Protein AF-A0A034VI40-F1 (afdb_monomer)

Foldseek 3Di:
DVVVVVVVVVVVVVVVVPDDAAEEEAEQLAPPVVSCVVVVVVQVVSVVVVHQYEYEECDDDPDDDPRYHYQHFDDDQVVSVCPPCLVVPPQVDPVSNVVVVVVSVVSSVVRSCVTPSNVVVVPVPD

Secondary structure (DSSP, 8-state):
-HHHHHHHHHHHHHHHHT----EEEEE-----HHHHHHHHHHHHHHHHTT-EEEEEESS--SS-BTTEEEEE--PPPTTTTTTTGGGGS--SSHHHHHHHHHHHHHHHHHHHHT-HHHHHHHHTT-

Organism: Bactrocera dorsalis (NCBI:txid27457)

Sequence (126 aa):
MHFLSVILIASVLLCAHNVQAYRFLGVLHSRIKSHNIVGTALLKELARRGHSVTVISPFPLKKPMDNYVDIETYKLSPIDSAGGHILQSPASSLAESVLIFQAMGLNMTRTFLEESNVKALLASNQ

Radius of gyration: 21.82 Å; Cα contacts (8 Å, |Δi|>4): 119; chains: 1; bounding box: 63×26×54 Å

Solvent-accessible surface area (backbone atoms only — not comparable to full-atom values): 7514 Å² total; per-residue (Å²): 116,68,68,62,52,50,52,52,51,52,52,52,52,57,59,59,69,70,65,75,63,57,77,44,79,46,82,39,86,59,77,47,66,79,80,35,53,66,58,53,53,51,51,51,50,44,28,74,73,60,20,38,30,38,34,37,22,62,70,63,69,92,69,83,48,99,46,48,45,70,42,64,53,83,84,78,47,79,64,62,73,41,72,78,48,71,83,66,53,83,57,92,42,73,68,54,41,52,51,51,54,49,54,50,50,55,50,45,52,52,58,53,62,65,32,69,58,51,45,51,53,73,71,59,81,118

Structure (mmCIF, N/CA/C/O backbone):
data_AF-A0A034VI40-F1
#
_entry.id   AF-A0A034VI40-F1
#
loop_
_atom_site.group_PDB
_atom_site.id
_atom_site.type_symbol
_atom_site.label_atom_id
_atom_site.label_alt_id
_atom_site.label_comp_id
_atom_site.label_asym_id
_atom_site.label_entity_id
_atom_site.label_seq_id
_atom_site.pdbx_PDB_ins_code
_atom_site.Cartn_x
_atom_site.Cartn_y
_atom_site.Cartn_z
_atom_site.occupancy
_atom_site.B_iso_or_equiv
_atom_site.auth_seq_id
_atom_site.auth_comp_id
_atom_site.auth_asym_id
_atom_site.auth_atom_id
_atom_site.pdbx_PDB_model_num
ATOM 1 N N . MET A 1 1 ? -46.464 -5.037 22.590 1.00 63.12 1 MET A N 1
ATOM 2 C CA . MET A 1 1 ? -45.716 -4.258 21.574 1.00 63.12 1 MET A CA 1
ATOM 3 C C . MET A 1 1 ? -44.221 -4.165 21.903 1.00 63.12 1 MET A C 1
ATOM 5 O O . MET A 1 1 ? -43.428 -4.389 21.006 1.00 63.12 1 MET A O 1
ATOM 9 N N . HIS A 1 2 ? -43.812 -3.955 23.163 1.00 82.12 2 HIS A N 1
ATOM 10 C CA . HIS A 1 2 ? -42.386 -3.846 23.536 1.00 82.12 2 HIS A CA 1
ATOM 11 C C . HIS A 1 2 ? -41.555 -5.130 23.377 1.00 82.12 2 HIS A C 1
ATOM 13 O O . HIS A 1 2 ? -40.405 -5.052 22.965 1.00 82.12 2 HIS A O 1
ATOM 19 N N . PHE A 1 3 ? -42.128 -6.309 23.641 1.00 89.62 3 PHE A N 1
ATOM 20 C CA . PHE A 1 3 ? -41.402 -7.583 23.525 1.00 89.62 3 PHE A CA 1
ATOM 21 C C . PHE A 1 3 ? -40.912 -7.863 22.093 1.00 89.62 3 PHE A C 1
ATOM 23 O O . PHE A 1 3 ? -39.767 -8.254 21.890 1.00 89.62 3 PHE A O 1
ATOM 30 N N . LEU A 1 4 ? -41.748 -7.571 21.091 1.00 90.75 4 LEU A N 1
ATOM 31 C CA . LEU A 1 4 ? -41.386 -7.719 19.680 1.00 90.75 4 LEU A CA 1
ATOM 32 C C . LEU A 1 4 ? -40.279 -6.731 19.273 1.00 90.75 4 LEU A C 1
ATOM 34 O O . LEU A 1 4 ? -39.340 -7.107 18.578 1.00 90.75 4 LEU A O 1
ATOM 38 N N . SER A 1 5 ? -40.354 -5.483 19.754 1.00 92.06 5 SER A N 1
ATOM 39 C CA . SER A 1 5 ? -39.308 -4.476 19.539 1.00 92.06 5 SER A CA 1
ATOM 40 C C . SER A 1 5 ? -37.971 -4.890 20.156 1.00 92.06 5 SER A C 1
ATOM 42 O O . SER A 1 5 ? -36.933 -4.694 19.533 1.00 92.06 5 SER A O 1
ATOM 44 N N . VAL A 1 6 ? -37.982 -5.498 21.346 1.00 95.06 6 VAL A N 1
ATOM 45 C CA . VAL A 1 6 ? -36.764 -5.991 22.009 1.00 95.06 6 VAL A CA 1
ATOM 46 C C . VAL A 1 6 ? -36.127 -7.129 21.212 1.00 95.06 6 VAL A C 1
ATOM 48 O O . VAL A 1 6 ? -34.919 -7.106 20.992 1.00 95.06 6 VAL A O 1
ATOM 51 N N . ILE A 1 7 ? -36.926 -8.081 20.718 1.00 95.25 7 ILE A N 1
ATOM 52 C CA . ILE A 1 7 ? -36.429 -9.174 19.867 1.00 95.25 7 ILE A CA 1
ATOM 53 C C . ILE A 1 7 ? -35.818 -8.624 18.572 1.00 95.25 7 ILE A C 1
ATOM 55 O O . ILE A 1 7 ? -34.732 -9.049 18.178 1.00 95.25 7 ILE A O 1
ATOM 59 N N . LEU A 1 8 ? -36.473 -7.648 17.934 1.00 94.69 8 LEU A N 1
ATOM 60 C CA . LEU A 1 8 ? -35.968 -7.019 16.713 1.00 94.69 8 LEU A CA 1
ATOM 61 C C . LEU A 1 8 ? -34.619 -6.322 16.954 1.00 94.69 8 LEU A C 1
ATOM 63 O O . LEU A 1 8 ? -33.676 -6.530 16.195 1.00 94.69 8 LEU A O 1
ATOM 67 N N . ILE A 1 9 ? -34.502 -5.540 18.033 1.00 95.00 9 ILE A N 1
ATOM 68 C CA . ILE A 1 9 ? -33.259 -4.842 18.395 1.00 95.00 9 ILE A CA 1
ATOM 69 C C . ILE A 1 9 ? -32.141 -5.847 18.702 1.00 95.00 9 ILE A C 1
ATOM 71 O O . ILE A 1 9 ? -31.028 -5.692 18.202 1.00 95.00 9 ILE A O 1
ATOM 75 N N . ALA A 1 10 ? -32.432 -6.900 19.470 1.00 93.44 10 ALA A N 1
ATOM 76 C CA . ALA A 1 10 ? -31.458 -7.941 19.790 1.00 93.44 10 ALA A CA 1
ATOM 77 C C . ALA A 1 10 ? -30.954 -8.664 18.530 1.00 93.44 10 ALA A C 1
ATOM 79 O O . ALA A 1 10 ? -29.752 -8.885 18.389 1.00 93.44 10 ALA A O 1
ATOM 80 N N . SER A 1 11 ? -31.847 -8.968 17.581 1.00 91.25 11 SER A N 1
ATOM 81 C CA . SER A 1 11 ? -31.473 -9.584 16.304 1.00 91.25 11 SER A CA 1
ATOM 82 C C . SER A 1 11 ? -30.564 -8.675 15.473 1.00 91.25 11 SER A C 1
ATOM 84 O O . SER A 1 11 ? -29.572 -9.149 14.927 1.00 91.25 11 SER A O 1
ATOM 86 N N . VAL A 1 12 ? -30.861 -7.373 15.397 1.00 91.50 12 VAL A N 1
ATOM 87 C CA . VAL A 1 12 ? -30.030 -6.401 14.663 1.00 91.50 12 VAL A CA 1
ATOM 88 C C . VAL A 1 12 ? -28.636 -6.285 15.284 1.00 91.50 12 VAL A C 1
ATOM 90 O O . VAL A 1 12 ? -27.641 -6.299 14.560 1.00 91.50 12 VAL A O 1
ATOM 93 N N . LEU A 1 13 ? -28.545 -6.225 16.615 1.00 91.38 13 LEU A N 1
ATOM 94 C CA . LEU A 1 13 ? -27.267 -6.161 17.328 1.00 91.38 13 LEU A CA 1
ATOM 95 C C . LEU A 1 13 ? -26.424 -7.424 17.115 1.00 91.38 13 LEU A C 1
ATOM 97 O O . LEU A 1 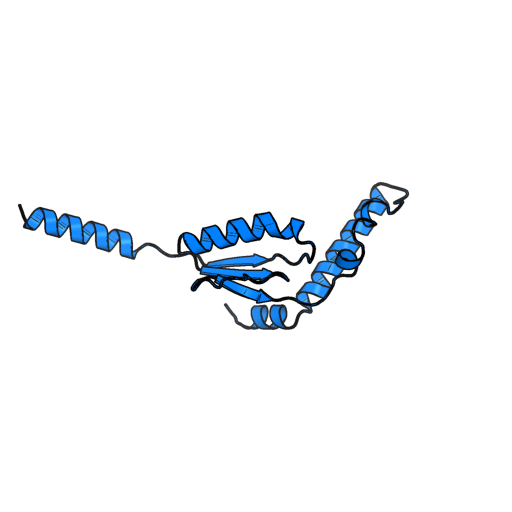13 ? -25.218 -7.325 16.888 1.00 91.38 13 LEU A O 1
ATOM 101 N N . LEU A 1 14 ? -27.052 -8.603 17.129 1.00 88.88 14 LEU A N 1
ATOM 102 C CA . LEU A 1 14 ? -26.361 -9.870 16.894 1.00 88.88 14 LEU A CA 1
ATOM 103 C C . LEU A 1 14 ? -25.834 -9.972 15.453 1.00 88.88 14 LEU A C 1
ATOM 105 O O . LEU A 1 14 ? -24.705 -10.411 15.237 1.00 88.88 14 LEU A O 1
ATOM 109 N N . CYS A 1 15 ? -26.604 -9.508 14.464 1.00 84.88 15 CYS A N 1
ATOM 110 C CA . CYS A 1 15 ? -26.142 -9.421 13.077 1.00 84.88 15 CYS A CA 1
ATOM 111 C C . CYS A 1 15 ? -24.980 -8.426 12.919 1.00 84.88 15 CYS A C 1
ATOM 113 O O . CYS A 1 15 ? -24.009 -8.730 12.229 1.00 84.88 15 CYS A O 1
ATOM 115 N N . ALA A 1 16 ? -25.039 -7.271 13.588 1.00 82.12 16 ALA A N 1
ATOM 116 C CA . ALA A 1 16 ? -23.985 -6.258 13.538 1.00 82.12 16 ALA A CA 1
ATOM 117 C C . ALA A 1 16 ? -22.672 -6.719 14.196 1.00 82.12 16 ALA A C 1
ATOM 119 O O . ALA A 1 16 ? -21.594 -6.338 13.746 1.00 82.12 16 ALA A O 1
ATOM 120 N N . HIS A 1 17 ? -22.738 -7.572 15.223 1.00 78.38 17 HIS A N 1
ATOM 121 C CA . HIS A 1 17 ? -21.551 -8.095 15.908 1.00 78.38 17 HIS A CA 1
ATOM 122 C C . HIS A 1 17 ? -20.698 -9.030 15.033 1.00 78.38 17 HIS A C 1
ATOM 124 O O . HIS A 1 17 ? -19.498 -9.163 15.248 1.00 78.38 17 HIS A O 1
ATOM 130 N N . ASN A 1 18 ? -21.298 -9.651 14.015 1.00 73.69 18 ASN A N 1
ATOM 131 C CA . ASN A 1 18 ? -20.599 -10.560 13.103 1.00 73.69 18 ASN A CA 1
ATOM 132 C C . ASN A 1 18 ? -19.882 -9.837 11.947 1.00 73.69 18 ASN A C 1
ATOM 134 O O . ASN A 1 18 ? -19.320 -10.485 11.063 1.00 73.69 18 ASN A O 1
ATOM 138 N N . VAL A 1 19 ? -19.878 -8.500 11.931 1.00 77.12 19 VAL A N 1
ATOM 139 C CA . VAL A 1 19 ? -19.168 -7.725 10.910 1.00 77.12 19 VAL A CA 1
ATOM 140 C C . VAL A 1 19 ? -17.671 -7.727 11.223 1.00 77.12 19 VAL A C 1
ATOM 142 O O . VAL A 1 19 ? -17.211 -7.076 12.157 1.00 77.12 19 VAL A O 1
ATOM 145 N N . GLN A 1 20 ? -16.901 -8.462 10.421 1.00 74.88 20 GLN A N 1
ATOM 146 C CA . GLN A 1 20 ? -15.442 -8.484 10.496 1.00 74.88 20 GLN A CA 1
ATOM 147 C C . GLN A 1 20 ? -14.852 -7.436 9.546 1.00 74.88 20 GLN A C 1
ATOM 149 O O . GLN A 1 20 ? -15.063 -7.473 8.332 1.00 74.88 20 GLN A O 1
ATOM 154 N N . ALA A 1 21 ? -14.080 -6.503 10.094 1.00 82.38 21 ALA A N 1
ATOM 155 C CA . ALA A 1 21 ? -13.276 -5.592 9.297 1.00 82.38 21 ALA A CA 1
ATOM 156 C C . ALA A 1 21 ? -12.069 -6.340 8.709 1.00 82.38 21 ALA A C 1
ATOM 158 O O . ALA A 1 21 ? -11.192 -6.796 9.439 1.00 82.38 21 ALA A O 1
ATOM 159 N N . TYR A 1 22 ? -12.007 -6.451 7.380 1.00 90.25 22 TYR A N 1
ATOM 160 C CA . TYR A 1 22 ? -10.823 -6.986 6.702 1.00 90.25 22 TYR A CA 1
ATOM 161 C C . TYR A 1 22 ? -9.563 -6.147 6.969 1.00 90.25 22 TYR A C 1
ATOM 163 O O . TYR A 1 22 ? -9.636 -4.926 7.142 1.00 90.25 22 TYR A O 1
ATOM 171 N N . ARG A 1 23 ? -8.410 -6.826 6.957 1.00 94.19 23 ARG A N 1
ATOM 172 C CA . ARG A 1 23 ? -7.070 -6.232 7.007 1.00 94.19 23 ARG A CA 1
ATOM 173 C C . ARG A 1 23 ? -6.498 -6.182 5.591 1.00 94.19 23 ARG A C 1
ATOM 175 O O . ARG A 1 23 ? -6.404 -7.219 4.939 1.00 94.19 23 ARG A O 1
ATOM 182 N N . PHE A 1 24 ? -6.125 -4.997 5.120 1.00 96.06 24 PHE A N 1
ATOM 183 C CA . PHE A 1 24 ? -5.542 -4.787 3.795 1.00 96.06 24 PHE A CA 1
ATOM 184 C C . PHE A 1 24 ? -4.089 -4.337 3.896 1.00 96.06 24 PHE A C 1
ATOM 186 O O . PHE A 1 24 ? -3.760 -3.481 4.713 1.00 96.06 24 PHE A O 1
ATOM 193 N N . LEU A 1 25 ? -3.248 -4.862 3.006 1.00 96.19 25 LEU A N 1
ATOM 194 C CA . LEU A 1 25 ? -1.892 -4.375 2.779 1.00 96.19 25 LEU A CA 1
ATOM 195 C C . LEU A 1 25 ? -1.826 -3.694 1.409 1.00 96.19 25 LEU A C 1
ATOM 197 O O . LEU A 1 25 ? -1.993 -4.340 0.376 1.00 96.19 25 LEU A O 1
ATOM 201 N N . GLY A 1 26 ? -1.587 -2.386 1.397 1.00 95.38 26 GLY A N 1
ATOM 202 C CA . GLY A 1 26 ? -1.319 -1.614 0.189 1.00 95.38 26 GLY A CA 1
ATOM 203 C C . GLY A 1 26 ? 0.181 -1.466 -0.037 1.00 95.38 26 GLY A C 1
ATOM 204 O O . GLY A 1 26 ? 0.881 -0.960 0.834 1.00 95.38 26 GLY A O 1
ATOM 205 N N . VAL A 1 27 ? 0.681 -1.859 -1.208 1.00 94.12 27 VAL A N 1
ATOM 206 C CA . VAL A 1 27 ? 2.092 -1.672 -1.577 1.00 94.12 27 VAL A CA 1
ATOM 207 C C . VAL A 1 27 ? 2.183 -0.652 -2.705 1.00 94.12 27 VAL A C 1
ATOM 209 O O . VAL A 1 27 ? 1.882 -0.958 -3.856 1.00 94.12 27 VAL A O 1
ATOM 212 N N . LEU A 1 28 ? 2.591 0.570 -2.372 1.00 92.44 28 LEU A N 1
ATOM 213 C CA . LEU A 1 28 ? 2.715 1.695 -3.295 1.00 92.44 28 LEU A CA 1
ATOM 214 C C . LEU A 1 28 ? 4.169 2.184 -3.316 1.00 92.44 28 LEU A C 1
ATOM 216 O O . LEU A 1 28 ? 4.520 3.226 -2.776 1.00 92.44 28 LEU A O 1
ATOM 220 N N . HIS A 1 29 ? 5.044 1.391 -3.926 1.00 87.38 29 HIS A N 1
ATOM 221 C CA . HIS A 1 29 ? 6.500 1.552 -3.834 1.00 87.38 29 HIS A CA 1
ATOM 222 C C . HIS A 1 29 ? 7.106 2.602 -4.789 1.00 87.38 29 HIS A C 1
ATOM 224 O O . HIS A 1 29 ? 8.315 2.813 -4.776 1.00 87.38 29 HIS A O 1
ATOM 230 N N . SER A 1 30 ? 6.309 3.229 -5.661 1.00 85.00 30 SER A N 1
ATOM 231 C CA . SER A 1 30 ? 6.794 4.246 -6.610 1.00 85.00 30 SER A CA 1
ATOM 232 C C . SER A 1 30 ? 6.917 5.607 -5.925 1.00 85.00 30 SER A C 1
ATOM 234 O O . SER A 1 30 ? 5.968 6.042 -5.273 1.00 85.00 30 SER A O 1
ATOM 236 N N . ARG A 1 31 ? 8.019 6.342 -6.122 1.00 82.88 31 ARG A N 1
ATOM 237 C CA . ARG A 1 31 ? 8.133 7.740 -5.648 1.00 82.88 31 ARG A CA 1
ATOM 238 C C . ARG A 1 31 ? 7.533 8.754 -6.610 1.00 82.88 31 ARG A C 1
ATOM 240 O O . ARG A 1 31 ? 7.661 9.959 -6.406 1.00 82.88 31 ARG A O 1
ATOM 247 N N . ILE A 1 32 ? 6.850 8.306 -7.654 1.00 84.00 32 ILE A N 1
ATOM 248 C CA . ILE A 1 32 ? 6.160 9.203 -8.569 1.00 84.00 32 ILE A CA 1
ATOM 249 C C . ILE A 1 32 ? 4.746 9.405 -8.035 1.00 84.00 32 ILE A C 1
ATOM 251 O O . ILE A 1 32 ? 3.927 8.484 -8.004 1.00 84.00 32 ILE A O 1
ATOM 255 N N . LYS A 1 33 ? 4.439 10.633 -7.606 1.00 82.75 33 LYS A N 1
ATOM 256 C CA . LYS A 1 33 ? 3.171 10.951 -6.934 1.00 82.75 33 LYS A CA 1
ATOM 257 C C . LYS A 1 33 ? 1.949 10.482 -7.727 1.00 82.75 33 LYS A C 1
ATOM 259 O O . LYS A 1 33 ? 1.042 9.904 -7.138 1.00 82.75 33 LYS A O 1
ATOM 264 N N . SER A 1 34 ? 1.940 10.662 -9.049 1.00 86.88 34 SER A N 1
ATOM 265 C CA . SER A 1 34 ? 0.833 10.229 -9.917 1.00 86.88 34 SER A CA 1
ATOM 266 C C . SER A 1 34 ? 0.544 8.726 -9.839 1.00 86.88 34 SER A C 1
ATOM 268 O O . SER A 1 34 ? -0.623 8.346 -9.870 1.00 86.88 34 SER A O 1
ATOM 270 N N . HIS A 1 35 ? 1.562 7.882 -9.646 1.00 86.62 35 HIS A N 1
ATOM 271 C CA . HIS A 1 35 ? 1.403 6.428 -9.521 1.00 86.62 35 HIS A CA 1
ATOM 272 C C . HIS A 1 35 ? 0.743 6.005 -8.202 1.00 86.62 35 HIS A C 1
ATOM 274 O O . HIS A 1 35 ? 0.273 4.878 -8.083 1.00 86.62 35 HIS A O 1
ATOM 280 N N . ASN A 1 36 ? 0.689 6.902 -7.215 1.00 90.44 36 ASN A N 1
ATOM 281 C CA . ASN A 1 36 ? 0.144 6.609 -5.893 1.00 90.44 36 ASN A CA 1
ATOM 282 C C . ASN A 1 36 ? -1.284 7.137 -5.717 1.00 90.44 36 ASN A C 1
ATOM 284 O O . ASN A 1 36 ? -2.036 6.569 -4.936 1.00 90.44 36 ASN A O 1
ATOM 288 N N . ILE A 1 37 ? -1.683 8.191 -6.447 1.00 92.56 37 ILE A N 1
ATOM 289 C CA . ILE A 1 37 ? -2.948 8.922 -6.219 1.00 92.56 37 ILE A CA 1
ATOM 290 C C . ILE A 1 37 ? -4.156 7.984 -6.134 1.00 92.56 37 ILE A C 1
ATOM 292 O O . ILE A 1 37 ? -4.941 8.075 -5.190 1.00 92.56 37 ILE A O 1
ATOM 296 N N . VAL A 1 38 ? -4.298 7.082 -7.106 1.00 95.12 38 VAL A N 1
ATOM 297 C CA . VAL A 1 38 ? -5.449 6.174 -7.180 1.00 95.12 38 VAL A CA 1
ATOM 298 C C . VAL A 1 38 ? -5.414 5.154 -6.041 1.00 95.12 38 VAL A C 1
ATOM 300 O O . VAL A 1 38 ? -6.416 4.971 -5.351 1.00 95.12 38 VAL A O 1
ATOM 303 N N . GLY A 1 39 ? -4.252 4.539 -5.802 1.00 95.50 39 GLY A N 1
ATOM 304 C CA . GLY A 1 39 ? -4.073 3.557 -4.732 1.00 95.50 39 GLY A CA 1
ATOM 305 C C . GLY A 1 39 ? -4.333 4.157 -3.352 1.00 95.50 39 GLY A C 1
ATOM 306 O O . GLY A 1 39 ? -5.119 3.615 -2.579 1.00 95.50 39 GLY A O 1
ATOM 307 N N . THR A 1 40 ? -3.756 5.324 -3.063 1.00 95.38 40 THR A N 1
ATOM 308 C CA . THR A 1 40 ? -3.976 6.037 -1.801 1.00 95.38 40 THR A CA 1
ATOM 309 C C . THR A 1 40 ? -5.445 6.416 -1.619 1.00 95.38 40 THR A C 1
ATOM 311 O O . THR A 1 40 ? -5.975 6.266 -0.522 1.00 95.38 40 THR A O 1
ATOM 314 N N . ALA A 1 41 ? -6.138 6.881 -2.665 1.00 96.38 41 ALA A N 1
ATOM 315 C CA . ALA A 1 41 ? -7.563 7.206 -2.569 1.00 96.38 41 ALA A CA 1
ATOM 316 C C . ALA A 1 41 ? -8.414 5.976 -2.209 1.00 96.38 41 ALA A C 1
ATOM 318 O O . ALA A 1 41 ? -9.257 6.059 -1.314 1.00 96.38 41 ALA A O 1
ATOM 319 N N . LEU A 1 42 ? -8.151 4.831 -2.846 1.00 97.56 42 LEU A N 1
ATOM 320 C CA . LEU A 1 42 ? -8.829 3.568 -2.553 1.00 97.56 42 LEU A CA 1
ATOM 321 C C . LEU A 1 42 ? -8.572 3.103 -1.113 1.00 97.56 42 LEU A C 1
ATOM 323 O O . LEU A 1 42 ? -9.514 2.804 -0.384 1.00 97.56 42 LEU A O 1
ATOM 327 N N . LEU A 1 43 ? -7.309 3.076 -0.687 1.00 97.81 43 LEU A N 1
ATOM 328 C CA . LEU A 1 43 ? -6.905 2.601 0.641 1.00 97.81 43 LEU A CA 1
ATOM 329 C C . LEU A 1 43 ? -7.482 3.480 1.759 1.00 97.81 43 LEU A C 1
ATOM 331 O O . LEU A 1 43 ? -7.947 2.968 2.776 1.00 97.81 43 LEU A O 1
ATOM 335 N N . LYS A 1 44 ? -7.542 4.800 1.546 1.00 97.25 44 LYS A N 1
ATOM 336 C CA . LYS A 1 44 ? -8.215 5.724 2.470 1.00 97.25 44 LYS A CA 1
ATOM 337 C C . LYS A 1 44 ? -9.713 5.460 2.570 1.00 97.25 44 LYS A C 1
ATOM 339 O O . LYS A 1 44 ? -10.264 5.536 3.663 1.00 97.25 44 LYS A O 1
ATOM 344 N N . GLU A 1 45 ? -10.380 5.161 1.457 1.00 97.19 45 GLU A N 1
ATOM 345 C CA . GLU A 1 45 ? -11.810 4.844 1.476 1.00 97.19 45 GLU A CA 1
ATOM 346 C C . GLU A 1 45 ? -12.085 3.500 2.162 1.00 97.19 45 GLU A C 1
ATOM 348 O O . GLU A 1 45 ? -13.043 3.399 2.925 1.00 97.19 45 GLU A O 1
ATOM 353 N N . LEU A 1 46 ? -11.225 2.492 1.974 1.00 96.81 46 LEU A N 1
ATOM 354 C CA . LEU A 1 46 ? -11.306 1.234 2.724 1.00 96.81 46 LEU A CA 1
ATOM 355 C C . LEU A 1 46 ? -11.196 1.486 4.232 1.00 96.81 46 LEU A C 1
ATOM 357 O O . LEU A 1 46 ? -12.046 1.018 4.992 1.00 96.81 46 LEU A O 1
ATOM 361 N N . ALA A 1 47 ? -10.225 2.297 4.659 1.00 96.50 47 ALA A N 1
ATOM 362 C CA . ALA A 1 47 ? -10.106 2.693 6.058 1.00 96.50 47 ALA A CA 1
ATOM 363 C C . ALA A 1 47 ? -11.346 3.471 6.540 1.00 96.50 47 ALA A C 1
ATOM 365 O O . ALA A 1 47 ? -11.901 3.166 7.593 1.00 96.50 47 ALA A O 1
ATOM 366 N N . ARG A 1 48 ? -11.889 4.403 5.745 1.00 95.69 48 ARG A N 1
ATOM 367 C CA . ARG A 1 48 ? -13.121 5.140 6.092 1.00 95.69 48 ARG A CA 1
ATOM 368 C C . ARG A 1 48 ? -14.338 4.221 6.272 1.00 95.69 48 ARG A C 1
ATOM 370 O O . ARG A 1 48 ? -15.244 4.552 7.032 1.00 95.69 48 ARG A O 1
ATOM 377 N N . ARG A 1 49 ? -14.369 3.073 5.590 1.00 94.06 49 ARG A N 1
ATOM 378 C CA . ARG A 1 49 ? -15.420 2.048 5.721 1.00 94.06 49 ARG A CA 1
ATOM 379 C C . ARG A 1 49 ? -15.227 1.104 6.910 1.00 94.06 49 ARG A C 1
ATOM 381 O O . ARG A 1 49 ? -16.039 0.205 7.094 1.00 94.06 49 ARG A O 1
ATOM 388 N N . GLY A 1 50 ? -14.196 1.324 7.723 1.00 92.81 50 GLY A N 1
ATOM 389 C CA . GLY A 1 50 ? -13.931 0.565 8.945 1.00 92.81 50 GLY A CA 1
ATOM 390 C C . GLY A 1 50 ? -12.924 -0.571 8.779 1.00 92.81 50 GLY A C 1
ATOM 391 O O . GLY A 1 50 ? -12.666 -1.277 9.746 1.00 92.81 50 GLY A O 1
ATOM 392 N N . HIS A 1 51 ? -12.321 -0.750 7.599 1.00 94.75 51 HIS A N 1
ATOM 393 C CA . HIS A 1 51 ? -11.264 -1.747 7.405 1.00 94.75 51 HIS A CA 1
ATOM 394 C C . HIS A 1 51 ? -9.947 -1.307 8.043 1.00 94.75 51 HIS A C 1
ATOM 396 O O . HIS A 1 51 ? -9.648 -0.118 8.092 1.00 94.75 51 HIS A O 1
ATOM 402 N N . SER A 1 52 ? -9.129 -2.252 8.502 1.00 95.62 52 SER A N 1
ATOM 403 C CA . SER A 1 52 ? -7.753 -1.949 8.903 1.00 95.62 52 SER A CA 1
ATOM 404 C C . SER A 1 52 ? -6.865 -1.963 7.670 1.00 95.62 52 SER A C 1
ATOM 406 O O . SER A 1 52 ? -6.896 -2.919 6.896 1.00 95.62 52 SER A O 1
ATOM 408 N N . VAL A 1 53 ? -6.068 -0.921 7.474 1.00 97.19 53 VAL A N 1
ATOM 409 C CA . VAL A 1 53 ? -5.234 -0.788 6.281 1.00 97.19 53 VAL A CA 1
ATOM 410 C C . VAL A 1 53 ? -3.804 -0.469 6.693 1.00 97.19 53 VAL A C 1
ATOM 412 O O . VAL A 1 53 ? -3.569 0.501 7.401 1.00 97.19 53 VAL A O 1
ATOM 415 N N . THR A 1 54 ? -2.847 -1.260 6.227 1.00 96.69 54 THR A N 1
ATOM 416 C CA . THR A 1 54 ? -1.415 -0.961 6.317 1.00 96.69 54 THR A CA 1
ATOM 417 C C . THR A 1 54 ? -0.928 -0.602 4.925 1.00 96.69 54 THR A C 1
ATOM 419 O O . THR A 1 54 ? -1.181 -1.342 3.976 1.00 96.69 54 THR A O 1
ATOM 422 N N . VAL A 1 55 ? -0.253 0.530 4.762 1.00 96.44 55 VAL A N 1
ATOM 423 C CA . VAL A 1 55 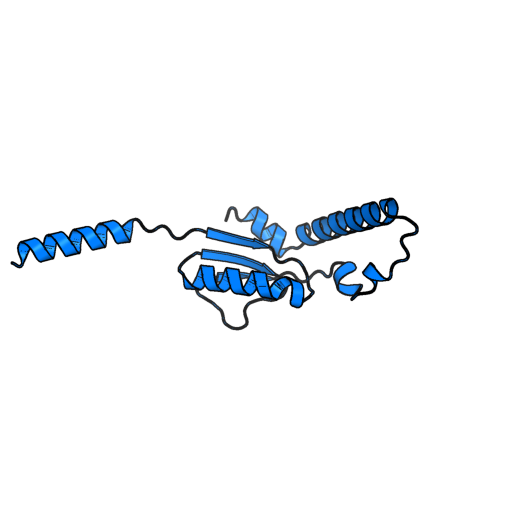? 0.187 1.019 3.454 1.00 96.44 55 VAL A CA 1
ATOM 424 C C . VAL A 1 55 ? 1.671 1.302 3.473 1.00 96.44 55 VAL A C 1
ATOM 426 O O . VAL A 1 55 ? 2.144 2.140 4.227 1.00 96.44 55 VAL A O 1
ATOM 429 N N . ILE A 1 56 ? 2.400 0.623 2.597 1.00 94.75 56 ILE A N 1
ATOM 430 C CA . ILE A 1 56 ? 3.806 0.897 2.336 1.00 94.75 56 ILE A CA 1
ATOM 431 C C . ILE A 1 56 ? 3.875 1.926 1.212 1.00 94.75 56 ILE A C 1
ATOM 433 O O . ILE A 1 56 ? 3.464 1.631 0.088 1.00 94.75 56 ILE A O 1
ATOM 437 N N . SER A 1 57 ? 4.363 3.132 1.495 1.00 92.56 57 SER A N 1
ATOM 438 C CA . SER A 1 57 ? 4.436 4.213 0.505 1.00 92.56 57 SER A CA 1
ATOM 439 C C . SER A 1 57 ? 5.525 5.229 0.853 1.00 92.56 57 SER A C 1
ATOM 441 O O . SER A 1 57 ? 5.819 5.426 2.029 1.00 92.56 57 SER A O 1
ATOM 443 N N . PRO A 1 58 ? 6.123 5.922 -0.130 1.00 90.62 58 PRO A N 1
ATOM 444 C CA . PRO A 1 58 ? 6.963 7.090 0.131 1.00 90.62 58 PRO A CA 1
ATOM 445 C C . PRO A 1 58 ? 6.148 8.356 0.453 1.00 90.62 58 PRO A C 1
ATOM 447 O O . PRO A 1 58 ? 6.728 9.422 0.648 1.00 90.62 58 PRO A O 1
ATOM 450 N N . PHE A 1 59 ? 4.811 8.275 0.456 1.00 91.44 59 PHE A N 1
ATOM 451 C CA . PHE A 1 59 ? 3.910 9.403 0.688 1.00 91.44 59 PHE A CA 1
ATOM 452 C C . PHE A 1 59 ? 2.950 9.118 1.852 1.00 91.44 59 PHE A C 1
ATOM 454 O O . PHE A 1 59 ? 1.786 8.786 1.603 1.00 91.44 59 PHE A O 1
ATOM 461 N N . PRO A 1 60 ? 3.397 9.271 3.111 1.00 91.88 60 PRO A N 1
ATOM 462 C CA . PRO A 1 60 ? 2.531 9.056 4.264 1.00 91.88 60 PRO A CA 1
ATOM 463 C C . PRO A 1 60 ? 1.350 10.037 4.282 1.00 91.88 60 PRO A C 1
ATOM 465 O O . PRO A 1 60 ? 1.404 11.146 3.724 1.00 91.88 60 PRO A O 1
ATOM 468 N N . LEU A 1 61 ? 0.254 9.651 4.941 1.00 93.62 61 LEU A N 1
ATOM 469 C CA . LEU A 1 61 ? -0.908 10.516 5.086 1.00 93.62 61 LEU A CA 1
ATOM 470 C C . LEU A 1 61 ? -0.567 11.758 5.915 1.00 93.62 61 LEU A C 1
ATOM 472 O O . LEU A 1 61 ? -0.148 11.684 7.063 1.00 93.62 61 LEU A O 1
ATOM 476 N N . LYS A 1 62 ? -0.870 12.939 5.365 1.00 91.19 62 LYS A N 1
ATOM 477 C CA . LYS A 1 62 ? -0.734 14.213 6.099 1.00 91.19 62 LYS A CA 1
ATOM 478 C C . LYS A 1 62 ? -1.639 14.303 7.328 1.00 91.19 62 LYS A C 1
ATOM 480 O O 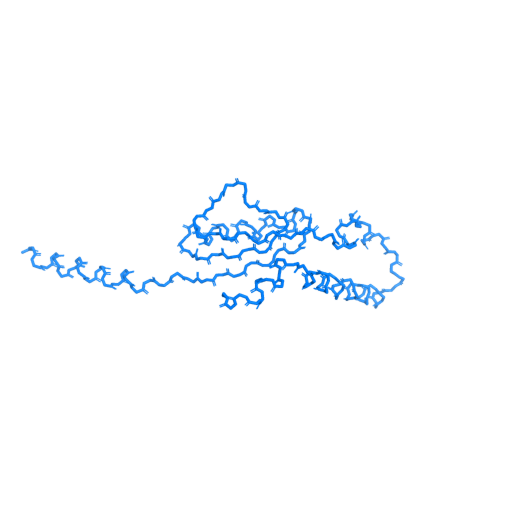. LYS A 1 62 ? -1.310 14.986 8.289 1.00 91.19 62 LYS A O 1
ATOM 485 N N . LYS A 1 63 ? -2.818 13.684 7.248 1.00 93.62 63 LYS A N 1
ATOM 486 C CA . LYS A 1 63 ? -3.779 13.587 8.345 1.00 93.62 63 LYS A CA 1
ATOM 487 C C . LYS A 1 63 ? -3.919 12.103 8.692 1.00 93.62 63 LYS A C 1
ATOM 489 O O . LYS A 1 63 ? -4.478 11.386 7.857 1.00 93.62 63 LYS A O 1
ATOM 494 N N . PRO A 1 64 ? -3.422 11.66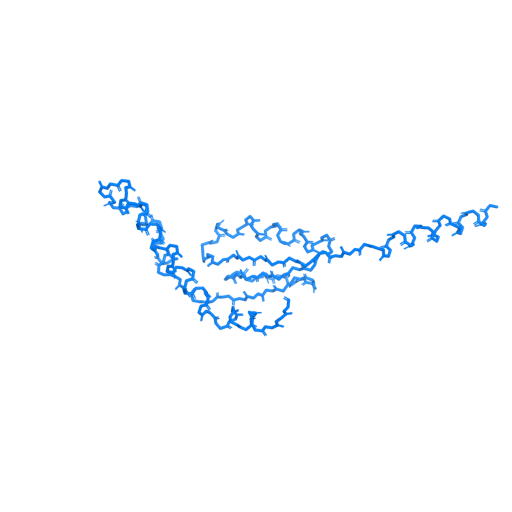3 9.861 1.00 92.81 64 PRO A N 1
ATOM 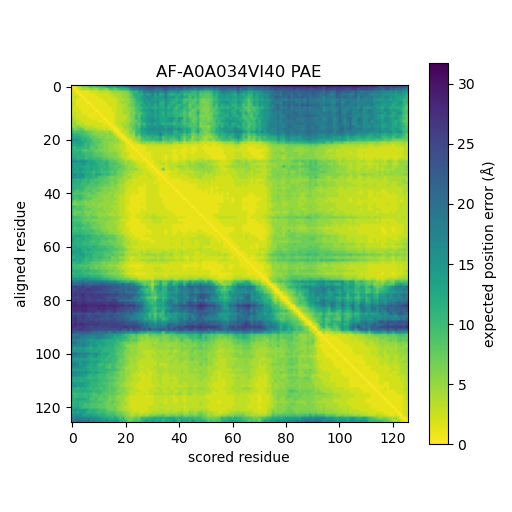495 C CA . PRO A 1 64 ? -3.539 10.278 10.298 1.00 92.81 64 PRO A CA 1
ATOM 496 C C . PRO A 1 64 ? -4.999 9.819 10.387 1.00 92.81 64 PRO A C 1
ATOM 498 O O . PRO A 1 64 ? -5.906 10.634 10.592 1.00 92.81 64 PRO A O 1
ATOM 501 N N . MET A 1 65 ? -5.213 8.514 10.241 1.00 95.75 65 MET A N 1
ATOM 502 C CA . MET A 1 65 ? -6.487 7.843 10.502 1.00 95.75 65 MET A CA 1
ATOM 503 C C . MET A 1 65 ? -6.229 6.660 11.437 1.00 95.75 65 MET A C 1
ATOM 505 O O . MET A 1 65 ? -5.248 5.947 11.251 1.00 95.75 65 MET A O 1
ATOM 509 N N . ASP A 1 66 ? -7.113 6.430 12.406 1.00 93.56 66 ASP A N 1
ATOM 510 C CA . ASP A 1 66 ? -6.876 5.474 13.502 1.00 93.56 66 ASP A CA 1
ATOM 511 C C . ASP A 1 66 ? -6.660 4.025 13.031 1.00 93.56 66 ASP A C 1
ATOM 513 O O . ASP A 1 66 ? -5.926 3.259 13.648 1.00 93.56 66 ASP A O 1
ATOM 517 N N . ASN A 1 67 ? -7.284 3.644 11.917 1.00 95.38 67 ASN A N 1
ATOM 518 C CA . ASN A 1 67 ? -7.210 2.315 11.311 1.00 95.38 67 ASN A CA 1
ATOM 519 C C . ASN A 1 67 ? -6.381 2.282 10.015 1.00 95.38 67 ASN A C 1
ATOM 521 O O . ASN A 1 67 ? -6.562 1.379 9.194 1.00 95.38 67 ASN A O 1
ATOM 525 N N . TYR A 1 68 ? -5.488 3.256 9.828 1.00 96.94 68 TYR A N 1
ATOM 526 C CA . TYR A 1 68 ? -4.579 3.344 8.689 1.00 96.94 68 TYR A CA 1
ATOM 527 C C . TYR A 1 68 ? -3.133 3.487 9.182 1.00 96.94 68 TYR A C 1
ATOM 529 O O . TYR A 1 68 ? -2.767 4.495 9.781 1.00 96.94 68 TYR A O 1
ATOM 537 N N . VAL A 1 69 ? -2.297 2.491 8.902 1.00 95.81 69 VAL A N 1
ATOM 538 C CA . VAL A 1 69 ? -0.880 2.467 9.280 1.00 95.81 69 VAL A CA 1
ATOM 539 C C . VAL A 1 69 ? -0.027 2.783 8.058 1.00 95.81 69 VAL A C 1
ATOM 541 O O . VAL A 1 69 ? -0.015 2.014 7.100 1.00 95.81 69 VAL A O 1
ATOM 544 N N . ASP A 1 70 ? 0.714 3.888 8.096 1.00 95.19 70 ASP A N 1
ATOM 545 C CA . ASP A 1 70 ? 1.713 4.216 7.078 1.00 95.19 70 ASP A CA 1
ATOM 546 C C . ASP A 1 70 ? 3.068 3.576 7.418 1.00 95.19 70 ASP A C 1
ATOM 548 O O . ASP A 1 70 ? 3.630 3.793 8.492 1.00 95.19 70 ASP A O 1
ATOM 552 N N . ILE A 1 71 ? 3.614 2.813 6.473 1.00 94.38 71 ILE A N 1
ATOM 553 C CA . ILE A 1 71 ? 4.979 2.290 6.483 1.00 94.38 71 ILE A CA 1
ATOM 554 C C . ILE A 1 71 ? 5.769 3.081 5.446 1.00 94.38 71 ILE A C 1
ATOM 556 O O . ILE A 1 71 ? 5.725 2.812 4.243 1.00 94.38 71 ILE A O 1
ATOM 560 N N . GLU A 1 72 ? 6.477 4.099 5.918 1.00 92.06 72 GLU A N 1
ATOM 561 C CA . GLU A 1 72 ? 7.197 4.995 5.025 1.00 92.06 72 GLU A CA 1
ATOM 562 C C . GLU A 1 72 ? 8.436 4.323 4.418 1.00 92.06 72 GLU A C 1
ATOM 564 O O . GLU A 1 72 ? 9.149 3.573 5.087 1.00 92.06 72 GLU A O 1
ATOM 569 N N . THR A 1 73 ? 8.710 4.592 3.143 1.00 88.38 73 THR A N 1
ATOM 570 C CA . THR A 1 73 ? 9.907 4.099 2.439 1.00 88.38 73 THR A CA 1
ATOM 571 C C . THR A 1 73 ? 10.688 5.270 1.849 1.00 88.38 73 THR A C 1
ATOM 573 O O . THR A 1 73 ? 10.105 6.193 1.274 1.00 88.38 73 THR A O 1
ATOM 576 N N . TYR A 1 74 ? 12.022 5.258 1.951 1.00 74.88 74 TYR A N 1
ATOM 577 C CA . TYR A 1 74 ? 12.900 6.407 1.640 1.00 74.88 74 TYR A CA 1
ATOM 578 C C . TYR A 1 74 ? 13.985 6.155 0.576 1.00 74.88 74 TYR A C 1
ATOM 580 O O . TYR A 1 74 ? 14.472 7.110 -0.030 1.00 74.88 74 TYR A O 1
ATOM 588 N N . LYS A 1 75 ? 14.299 4.902 0.241 1.00 68.81 75 LYS A N 1
ATOM 589 C CA . LYS A 1 75 ? 15.210 4.554 -0.852 1.00 68.81 75 LYS A CA 1
ATOM 590 C C . LYS A 1 75 ? 14.610 4.931 -2.204 1.00 68.81 75 LYS A C 1
ATOM 592 O O . LYS A 1 75 ? 13.485 4.563 -2.551 1.00 68.81 75 LYS A O 1
ATOM 597 N N . LEU A 1 76 ? 15.370 5.711 -2.965 1.00 62.50 76 LEU A N 1
ATOM 598 C CA . LEU A 1 76 ? 15.116 5.983 -4.377 1.00 62.50 76 LEU A CA 1
ATOM 599 C C . LEU A 1 76 ? 15.475 4.737 -5.183 1.00 62.50 76 LEU A C 1
ATOM 601 O O . LEU A 1 76 ? 16.596 4.237 -5.069 1.00 62.50 76 LEU A O 1
ATOM 605 N N . SER A 1 77 ? 14.560 4.252 -6.022 1.00 62.34 77 SER A N 1
ATOM 606 C CA . SER A 1 77 ? 14.988 3.391 -7.118 1.00 62.34 77 SER A CA 1
ATOM 607 C C . SER A 1 77 ? 15.637 4.275 -8.197 1.00 62.34 77 SER A C 1
ATOM 609 O O . SER A 1 77 ? 15.195 5.409 -8.395 1.00 62.34 77 SER A O 1
ATOM 611 N N . PRO A 1 78 ? 16.647 3.790 -8.942 1.00 58.19 78 PRO A N 1
ATOM 612 C CA . PRO A 1 78 ? 17.245 4.537 -10.058 1.00 58.19 78 PRO A CA 1
ATOM 613 C C . PRO A 1 78 ? 16.226 5.036 -11.104 1.00 58.19 78 PRO A C 1
ATOM 615 O O . PRO A 1 78 ? 16.501 5.966 -11.854 1.00 58.19 78 PRO A O 1
ATOM 618 N N . ILE A 1 79 ? 15.041 4.425 -11.134 1.00 59.53 79 ILE A N 1
ATOM 619 C CA . ILE A 1 79 ? 13.918 4.729 -12.028 1.00 59.53 79 ILE A CA 1
ATOM 620 C C . ILE A 1 79 ? 13.095 5.920 -11.557 1.00 59.53 79 ILE A C 1
ATOM 622 O O . ILE A 1 79 ? 12.644 6.703 -12.390 1.00 59.53 79 ILE A O 1
ATOM 626 N N . ASP A 1 80 ? 12.945 6.103 -10.244 1.00 62.66 80 ASP A N 1
ATOM 627 C CA . ASP A 1 80 ? 12.305 7.302 -9.693 1.00 62.66 80 ASP A CA 1
ATOM 628 C C . ASP A 1 80 ? 13.103 8.562 -10.076 1.00 62.66 80 ASP A C 1
ATOM 630 O O . ASP A 1 80 ? 12.529 9.621 -10.324 1.00 62.66 80 ASP A O 1
ATOM 634 N N . SER A 1 81 ? 14.426 8.417 -10.197 1.00 59.69 81 SER A N 1
ATOM 635 C CA . SER A 1 81 ? 15.365 9.448 -10.652 1.00 59.69 81 SER A CA 1
ATOM 636 C C . SER A 1 81 ? 15.339 9.679 -12.167 1.00 59.69 81 SER A C 1
ATOM 638 O O . SER A 1 81 ? 15.742 10.742 -12.631 1.00 59.69 81 SER A O 1
ATOM 640 N N . ALA A 1 82 ? 14.888 8.693 -12.950 1.00 60.59 82 ALA A N 1
ATOM 641 C CA . ALA A 1 82 ? 14.937 8.722 -14.412 1.00 60.59 82 ALA A CA 1
ATOM 642 C C . ALA A 1 82 ? 13.784 9.515 -15.057 1.00 60.59 82 ALA A C 1
ATOM 644 O O . ALA A 1 82 ? 13.751 9.624 -16.279 1.00 60.59 82 ALA A O 1
ATOM 645 N N . GLY A 1 83 ? 12.845 10.047 -14.257 1.00 54.25 83 GLY A N 1
ATOM 646 C CA . GLY A 1 83 ? 11.866 11.085 -14.614 1.00 54.25 83 GLY A CA 1
ATOM 647 C C . GLY A 1 83 ? 11.529 11.215 -16.104 1.00 54.25 83 GLY A C 1
ATOM 648 O O . GLY A 1 83 ? 11.996 12.135 -16.764 1.00 54.25 83 GLY A O 1
ATOM 649 N N . GLY A 1 84 ? 10.733 10.293 -16.655 1.00 57.09 84 GLY A N 1
ATOM 650 C CA . GLY A 1 84 ? 10.235 10.380 -18.037 1.00 57.09 84 GLY A CA 1
ATOM 651 C C . GLY A 1 84 ? 11.232 10.031 -19.156 1.00 57.09 84 GLY A C 1
ATOM 652 O O . GLY A 1 84 ? 10.797 9.806 -20.284 1.00 57.09 84 GLY A O 1
ATOM 653 N N . HIS A 1 85 ? 12.529 9.883 -18.872 1.00 56.69 85 HIS A N 1
ATOM 654 C CA . HIS A 1 85 ? 13.541 9.508 -19.871 1.00 56.69 85 HIS A CA 1
ATOM 655 C C . HIS A 1 85 ? 13.535 8.016 -20.240 1.00 56.69 85 HIS A C 1
ATOM 657 O O . HIS A 1 85 ? 14.125 7.632 -21.244 1.00 56.69 85 HIS A O 1
ATOM 663 N N . ILE A 1 86 ? 12.823 7.168 -19.491 1.00 61.38 86 ILE A N 1
ATOM 664 C CA . ILE A 1 86 ? 12.706 5.727 -19.787 1.00 61.38 86 ILE A CA 1
ATOM 665 C C . ILE A 1 86 ? 11.974 5.483 -21.114 1.00 61.38 86 ILE A C 1
ATOM 667 O O . ILE A 1 86 ? 12.373 4.617 -21.883 1.00 61.38 86 ILE A O 1
ATOM 671 N N . LEU A 1 87 ? 10.954 6.292 -21.422 1.00 61.56 87 LEU A N 1
ATOM 672 C CA . LEU A 1 87 ? 10.226 6.221 -22.697 1.00 61.56 87 LEU A CA 1
ATOM 673 C C . LEU A 1 87 ? 11.027 6.787 -23.878 1.00 61.56 87 LEU A C 1
ATOM 675 O O . LEU A 1 87 ? 10.670 6.555 -25.027 1.00 61.56 87 LEU A O 1
ATOM 679 N N . GLN A 1 88 ? 12.086 7.544 -23.590 1.00 63.00 88 GLN A N 1
ATOM 680 C CA . GLN A 1 88 ? 12.989 8.118 -24.587 1.00 63.00 88 GLN A CA 1
ATOM 681 C C . GLN A 1 88 ? 14.222 7.239 -24.813 1.00 63.00 88 GLN A C 1
ATOM 683 O O . GLN A 1 88 ? 15.044 7.559 -25.670 1.00 63.00 88 GLN A O 1
ATOM 688 N N . SER A 1 89 ? 14.368 6.149 -24.049 1.00 60.41 89 SER A N 1
ATOM 689 C CA . SER A 1 89 ? 15.434 5.183 -24.270 1.00 60.41 89 SER A CA 1
ATOM 690 C C . SER A 1 89 ? 15.247 4.575 -25.661 1.00 60.41 89 SER A C 1
ATOM 692 O O . SER A 1 89 ? 14.177 4.023 -25.938 1.00 60.41 89 SER A O 1
ATOM 694 N N . PRO A 1 90 ? 16.242 4.690 -26.557 1.00 62.91 90 PRO A N 1
ATOM 695 C CA . PRO A 1 90 ? 16.156 4.120 -27.886 1.00 62.91 90 PRO A CA 1
ATOM 696 C C . PRO A 1 90 ? 16.384 2.615 -27.757 1.00 62.91 90 PRO A C 1
ATOM 698 O O . PRO A 1 90 ? 17.468 2.116 -28.039 1.00 62.91 90 PRO A O 1
ATOM 701 N N . ALA A 1 91 ? 15.382 1.880 -27.280 1.00 61.31 91 ALA A N 1
ATOM 702 C CA . ALA A 1 91 ? 15.395 0.437 -27.425 1.00 61.31 91 ALA A CA 1
ATOM 703 C C . ALA A 1 91 ? 15.354 0.143 -28.925 1.00 61.31 91 ALA A C 1
ATOM 705 O O . ALA A 1 91 ? 14.436 0.564 -29.634 1.00 61.31 91 ALA A O 1
ATOM 706 N N . SER A 1 92 ? 16.381 -0.537 -29.424 1.00 66.00 92 SER A N 1
ATOM 707 C CA . SER A 1 92 ? 16.541 -0.785 -30.854 1.00 66.00 92 SER A CA 1
ATOM 708 C C . SER A 1 92 ? 15.524 -1.812 -31.375 1.00 66.00 92 SER A C 1
ATOM 710 O O . SER A 1 92 ? 15.257 -1.870 -32.574 1.00 66.00 92 SER A O 1
ATOM 712 N N . SER A 1 93 ? 14.907 -2.591 -30.473 1.00 83.00 93 SER A N 1
ATOM 713 C CA . SER A 1 93 ? 13.865 -3.579 -30.775 1.00 83.00 93 SER A CA 1
ATOM 714 C C . SER A 1 93 ? 12.865 -3.775 -29.623 1.00 83.00 93 SER A C 1
ATOM 716 O O . SER A 1 93 ? 13.171 -3.514 -28.462 1.00 83.00 93 SER A O 1
ATOM 718 N N . LEU A 1 94 ? 11.675 -4.319 -29.926 1.00 83.62 94 LEU A N 1
ATOM 719 C CA . LEU A 1 94 ? 10.658 -4.663 -28.918 1.00 83.62 94 LEU A CA 1
ATOM 720 C C . LEU A 1 94 ? 11.178 -5.661 -27.86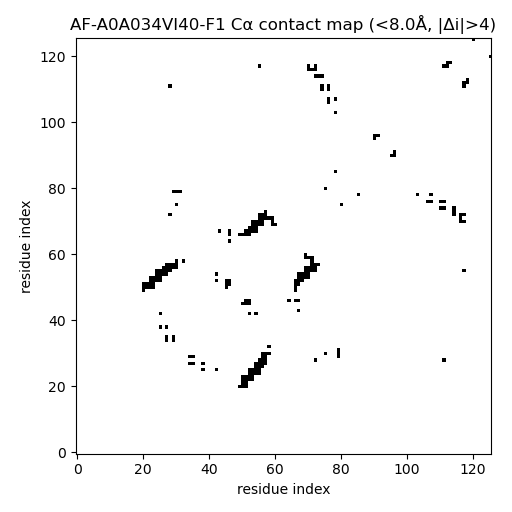8 1.00 83.62 94 LEU A C 1
ATOM 722 O O . LEU A 1 94 ? 10.849 -5.543 -26.691 1.00 83.62 94 LEU A O 1
ATOM 726 N N . ALA A 1 95 ? 11.985 -6.640 -28.286 1.00 87.12 95 ALA A N 1
ATOM 727 C CA . ALA A 1 95 ? 12.553 -7.632 -27.377 1.00 87.12 95 ALA A CA 1
ATOM 728 C C . ALA A 1 95 ? 13.514 -6.982 -26.373 1.00 87.12 95 ALA A C 1
ATOM 730 O O . ALA A 1 95 ? 13.446 -7.264 -25.178 1.00 87.12 95 ALA A O 1
ATOM 731 N N . GLU A 1 96 ? 14.356 -6.063 -26.846 1.00 83.88 96 GLU A N 1
ATOM 732 C CA . GLU A 1 96 ? 15.243 -5.283 -25.987 1.00 83.88 96 GLU A CA 1
ATOM 733 C C . GLU A 1 96 ? 14.446 -4.428 -24.993 1.00 83.88 96 GLU A C 1
ATOM 735 O O . GLU A 1 96 ? 14.753 -4.445 -23.802 1.00 83.88 96 GLU A O 1
ATOM 740 N N . SER A 1 97 ? 13.357 -3.784 -25.433 1.00 81.94 97 SER A N 1
ATOM 741 C CA . SER A 1 97 ? 12.450 -3.060 -24.532 1.00 81.94 97 SER A CA 1
ATOM 742 C C . SER A 1 97 ? 11.920 -3.961 -23.420 1.00 81.94 97 SER A C 1
ATOM 744 O O . SER A 1 97 ? 11.988 -3.595 -22.248 1.00 81.94 97 SER A O 1
ATOM 746 N N . VAL A 1 98 ? 11.409 -5.149 -23.760 1.00 86.25 98 VAL A N 1
ATOM 747 C CA . VAL A 1 98 ? 10.866 -6.099 -22.774 1.00 86.25 98 VAL A CA 1
ATOM 748 C C . VAL A 1 98 ? 11.934 -6.503 -21.757 1.00 86.25 98 VAL A C 1
ATOM 750 O O . VAL A 1 98 ? 11.662 -6.490 -20.557 1.00 86.25 98 VAL A O 1
ATOM 753 N N . LEU A 1 99 ? 13.155 -6.801 -22.210 1.00 86.88 99 LEU A N 1
ATOM 754 C CA . LEU A 1 99 ? 14.264 -7.168 -21.328 1.00 86.88 99 LEU A CA 1
ATOM 755 C C . LEU A 1 99 ? 14.678 -6.014 -20.406 1.00 86.88 99 LEU A C 1
ATOM 757 O O . LEU A 1 99 ? 14.898 -6.239 -19.214 1.00 86.88 99 LEU A O 1
ATOM 761 N N . ILE A 1 100 ? 14.726 -4.782 -20.921 1.00 82.44 100 ILE A N 1
ATOM 762 C CA . ILE A 1 100 ? 15.005 -3.582 -20.122 1.00 82.44 100 ILE A CA 1
ATOM 763 C C . ILE A 1 100 ? 13.921 -3.398 -19.057 1.00 82.44 100 ILE A C 1
ATOM 765 O O . ILE A 1 100 ? 14.250 -3.270 -17.879 1.00 82.44 100 ILE A O 1
ATOM 769 N N . PHE A 1 101 ? 12.636 -3.448 -19.426 1.00 82.12 101 PHE A N 1
ATOM 770 C CA . PHE A 1 101 ? 11.524 -3.320 -18.476 1.00 82.12 101 PHE A CA 1
ATOM 771 C C . PHE A 1 101 ? 11.517 -4.436 -17.422 1.00 82.12 101 PHE A C 1
ATOM 773 O O . PHE A 1 101 ? 11.216 -4.181 -16.254 1.00 82.12 101 PHE A O 1
ATOM 780 N N . GLN A 1 102 ? 11.890 -5.661 -17.793 1.00 87.56 102 GLN A N 1
ATOM 781 C CA . GLN A 1 102 ? 12.005 -6.769 -16.849 1.00 87.56 102 GLN A CA 1
ATOM 782 C C . GLN A 1 102 ? 13.157 -6.554 -15.861 1.00 87.56 102 GLN A C 1
ATOM 784 O O . GLN A 1 102 ? 12.958 -6.671 -14.650 1.00 87.56 102 GLN A O 1
ATOM 789 N N . ALA A 1 103 ? 14.352 -6.214 -16.350 1.00 86.06 103 ALA A N 1
ATOM 790 C CA . ALA A 1 103 ? 15.507 -5.927 -15.500 1.00 86.06 103 ALA A CA 1
ATOM 791 C C . ALA A 1 103 ? 15.224 -4.748 -14.555 1.00 86.06 103 ALA A C 1
ATOM 793 O O . ALA A 1 103 ? 15.547 -4.795 -13.366 1.00 86.06 103 ALA A O 1
ATOM 794 N N . MET A 1 104 ? 14.545 -3.729 -15.080 1.00 82.56 104 MET A N 1
ATOM 795 C CA . MET A 1 104 ? 14.057 -2.570 -14.348 1.00 82.56 104 MET A CA 1
ATOM 796 C C . MET A 1 104 ? 13.135 -2.986 -13.192 1.00 82.56 104 MET A C 1
ATOM 798 O O . MET A 1 104 ? 13.403 -2.634 -12.043 1.00 82.56 104 MET A O 1
ATOM 802 N N . GLY A 1 105 ? 12.104 -3.792 -13.469 1.00 83.56 105 GLY A N 1
ATOM 803 C CA . GLY A 1 105 ? 11.184 -4.308 -12.452 1.00 83.56 105 GLY A CA 1
ATOM 804 C C . GLY A 1 105 ? 11.892 -5.118 -11.362 1.00 83.56 105 GLY A C 1
ATOM 805 O O . GLY A 1 105 ? 11.696 -4.852 -10.178 1.00 83.56 105 GLY A O 1
ATOM 806 N N . LEU A 1 106 ? 12.786 -6.038 -11.741 1.00 89.12 106 LEU A N 1
ATOM 807 C CA . LEU A 1 106 ? 13.555 -6.848 -10.786 1.00 89.12 106 LEU A CA 1
ATOM 808 C C . LEU A 1 106 ? 14.437 -5.992 -9.872 1.00 89.12 106 LEU A C 1
ATOM 810 O O . LEU A 1 106 ? 14.543 -6.270 -8.675 1.00 89.12 106 LEU A O 1
ATOM 814 N N . ASN A 1 107 ? 15.065 -4.948 -10.417 1.00 85.56 107 ASN A N 1
ATOM 815 C CA . ASN A 1 107 ? 15.878 -4.035 -9.627 1.00 85.56 107 ASN A CA 1
ATOM 816 C C . ASN A 1 107 ? 15.023 -3.227 -8.640 1.00 85.56 107 ASN A C 1
ATOM 818 O O . ASN A 1 107 ? 15.376 -3.147 -7.465 1.00 85.56 107 ASN A O 1
ATOM 822 N N . MET A 1 108 ? 13.870 -2.703 -9.078 1.00 82.94 108 MET A N 1
ATOM 823 C CA . MET A 1 108 ? 12.927 -2.011 -8.187 1.00 82.94 108 MET A CA 1
ATOM 824 C C . MET A 1 108 ? 12.475 -2.912 -7.042 1.00 82.94 108 MET A C 1
ATOM 826 O O . MET A 1 108 ? 12.523 -2.498 -5.886 1.00 82.94 108 MET A O 1
ATOM 830 N N . THR A 1 109 ? 12.077 -4.151 -7.344 1.00 88.00 109 THR A N 1
ATOM 831 C CA . THR A 1 109 ? 11.648 -5.113 -6.325 1.00 88.00 109 THR A CA 1
ATOM 832 C C . THR A 1 109 ? 12.770 -5.415 -5.336 1.00 88.00 109 THR A C 1
ATOM 834 O O . THR A 1 109 ? 12.525 -5.409 -4.132 1.00 88.00 109 THR A O 1
ATOM 837 N N . ARG A 1 110 ? 14.009 -5.622 -5.805 1.00 89.38 110 ARG A N 1
ATOM 838 C CA . ARG A 1 110 ? 15.160 -5.870 -4.922 1.00 89.38 110 ARG A CA 1
ATOM 839 C C . ARG A 1 110 ? 15.409 -4.692 -3.982 1.00 89.38 110 ARG A C 1
ATOM 841 O O . ARG A 1 110 ? 15.463 -4.890 -2.773 1.00 89.38 110 ARG A O 1
ATOM 848 N N . THR A 1 111 ? 15.504 -3.474 -4.514 1.00 86.75 111 THR A N 1
ATOM 849 C CA . THR A 1 111 ? 15.735 -2.272 -3.697 1.00 86.75 111 THR A CA 1
ATOM 850 C C . THR A 1 111 ? 14.599 -2.036 -2.702 1.00 86.75 111 THR A C 1
ATOM 852 O O . THR A 1 111 ? 14.862 -1.689 -1.552 1.00 86.75 111 THR A O 1
ATOM 855 N N . PHE A 1 112 ? 13.349 -2.268 -3.113 1.00 88.25 112 PHE A N 1
ATOM 856 C CA . PHE A 1 112 ? 12.179 -2.158 -2.244 1.00 88.25 112 PHE A CA 1
ATOM 857 C C . PHE A 1 112 ? 12.231 -3.148 -1.072 1.00 88.25 112 PHE A C 1
A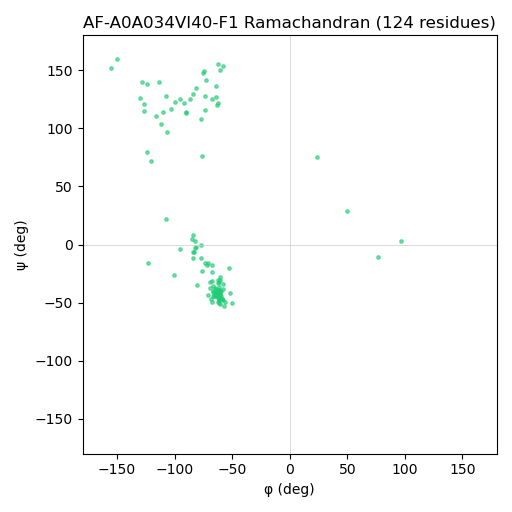TOM 859 O O . PHE A 1 112 ? 12.058 -2.752 0.076 1.00 88.25 112 PHE A O 1
ATOM 866 N N . LEU A 1 113 ? 12.531 -4.425 -1.331 1.00 90.88 113 LEU A N 1
ATOM 867 C CA . LEU A 1 113 ? 12.649 -5.447 -0.281 1.00 90.88 113 LEU A CA 1
ATOM 868 C C . LEU A 1 113 ? 13.860 -5.223 0.643 1.00 90.88 113 LEU A C 1
ATOM 870 O O . LEU A 1 113 ? 13.925 -5.769 1.745 1.00 90.88 113 LEU A O 1
ATOM 874 N N . GLU A 1 114 ? 14.828 -4.410 0.220 1.00 90.94 114 GLU A N 1
ATOM 875 C CA . GLU A 1 114 ? 15.985 -4.029 1.027 1.00 90.94 114 GLU A CA 1
ATOM 876 C C . GLU A 1 114 ? 15.727 -2.867 2.001 1.00 90.94 114 GLU A C 1
ATOM 878 O O . GLU A 1 114 ? 16.617 -2.529 2.791 1.00 90.94 114 GLU A O 1
ATOM 883 N N . GLU A 1 115 ? 14.560 -2.229 1.951 1.00 90.00 115 GLU A N 1
ATOM 884 C CA . GLU A 1 115 ? 14.159 -1.169 2.881 1.00 90.00 115 GLU A CA 1
ATOM 885 C C . GLU A 1 115 ? 14.037 -1.689 4.315 1.00 90.00 115 GLU A C 1
ATOM 887 O O . GLU A 1 115 ? 13.455 -2.746 4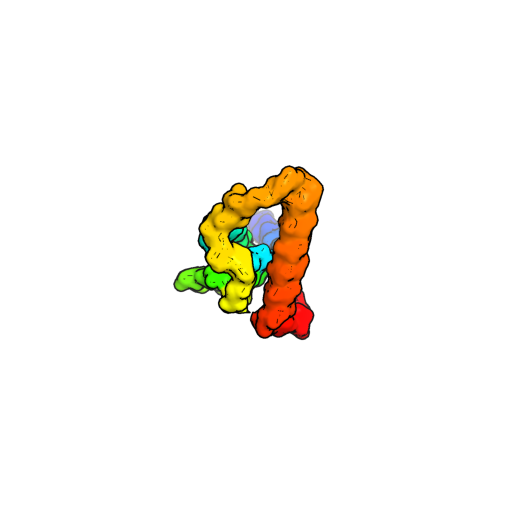.561 1.00 90.00 115 GLU A O 1
ATOM 892 N N . SER A 1 116 ? 14.549 -0.930 5.289 1.00 92.50 116 SER A N 1
ATOM 893 C CA . SER A 1 116 ? 14.508 -1.330 6.703 1.00 92.50 116 SER A CA 1
ATOM 894 C C . SER A 1 116 ? 13.076 -1.499 7.202 1.00 92.50 116 SER A C 1
ATOM 896 O O . SER A 1 116 ? 12.767 -2.493 7.852 1.00 92.50 116 SER A O 1
ATOM 898 N N . ASN A 1 117 ? 12.190 -0.572 6.836 1.00 93.31 117 ASN A N 1
ATOM 899 C CA . ASN A 1 117 ? 10.788 -0.594 7.245 1.00 93.31 117 ASN A CA 1
ATOM 900 C C . ASN A 1 117 ? 10.014 -1.748 6.588 1.00 93.31 117 ASN A C 1
ATOM 902 O O . ASN A 1 117 ? 9.147 -2.346 7.219 1.00 93.31 117 ASN A O 1
ATOM 906 N N . VAL A 1 118 ? 10.378 -2.125 5.356 1.00 92.94 118 VAL A N 1
ATOM 907 C CA . VAL A 1 118 ? 9.796 -3.292 4.672 1.00 92.94 118 VAL A CA 1
ATOM 908 C C . VAL A 1 118 ? 10.276 -4.587 5.322 1.00 92.94 118 VAL A C 1
ATOM 910 O O . VAL A 1 118 ? 9.464 -5.460 5.608 1.00 92.94 118 VAL A O 1
ATOM 913 N N . LYS A 1 119 ? 11.570 -4.703 5.643 1.00 94.12 119 LYS A N 1
ATOM 914 C CA . LYS A 1 119 ? 12.100 -5.855 6.392 1.00 94.12 119 LYS A CA 1
ATOM 915 C C . LYS A 1 119 ? 11.469 -5.982 7.775 1.00 94.12 119 LYS A C 1
ATOM 917 O O . LYS A 1 119 ? 11.134 -7.089 8.183 1.00 94.12 119 LYS A O 1
ATOM 922 N N . ALA A 1 120 ? 11.284 -4.864 8.475 1.00 94.31 120 ALA A N 1
ATOM 923 C CA . ALA A 1 120 ? 10.622 -4.839 9.774 1.00 94.31 120 ALA A CA 1
ATOM 924 C C . ALA A 1 120 ? 9.169 -5.324 9.674 1.00 94.31 120 ALA A C 1
ATOM 926 O O . ALA A 1 120 ? 8.743 -6.126 10.498 1.00 94.31 120 ALA A O 1
ATOM 927 N N . LEU A 1 121 ? 8.436 -4.902 8.637 1.00 93.06 121 LEU A N 1
ATOM 928 C CA . LEU A 1 121 ? 7.083 -5.389 8.374 1.00 93.06 121 LEU A CA 1
ATOM 929 C C . LEU A 1 121 ? 7.060 -6.889 8.044 1.00 93.06 121 LEU A C 1
ATOM 931 O O . LEU A 1 121 ? 6.233 -7.615 8.576 1.00 93.06 121 LEU A O 1
ATOM 935 N N . LEU A 1 122 ? 7.977 -7.378 7.208 1.00 92.56 122 LEU A N 1
ATOM 936 C CA . LEU A 1 122 ? 8.056 -8.809 6.884 1.00 92.56 122 LEU A CA 1
ATOM 937 C C . LEU A 1 122 ? 8.363 -9.673 8.117 1.00 92.56 122 LEU A C 1
ATOM 939 O O . LEU A 1 122 ? 7.923 -10.816 8.188 1.00 92.56 122 LEU A O 1
ATOM 943 N N . ALA A 1 123 ? 9.100 -9.133 9.087 1.00 94.81 123 ALA A N 1
ATOM 944 C CA . ALA A 1 123 ? 9.427 -9.818 10.333 1.00 94.81 123 ALA A CA 1
ATOM 945 C C . ALA A 1 123 ? 8.337 -9.704 11.416 1.00 94.81 123 ALA A C 1
ATOM 947 O O . ALA A 1 123 ? 8.423 -10.395 12.429 1.00 94.81 123 ALA A O 1
ATOM 948 N N . SER A 1 124 ? 7.334 -8.833 11.250 1.00 89.81 124 SER A N 1
ATOM 949 C CA . SER A 1 124 ? 6.392 -8.492 12.325 1.00 89.81 124 SER A CA 1
ATOM 950 C C . SER A 1 124 ? 5.219 -9.467 12.484 1.00 89.81 124 SER A C 1
ATOM 952 O O . SER A 1 124 ? 4.468 -9.327 13.448 1.00 89.81 124 SER A O 1
ATOM 954 N N . ASN A 1 125 ? 5.063 -10.452 11.585 1.00 78.44 125 ASN A N 1
ATOM 955 C CA . ASN A 1 125 ? 3.924 -11.389 11.544 1.00 78.44 125 ASN A CA 1
ATOM 956 C C . ASN A 1 125 ? 2.544 -10.690 11.601 1.00 78.44 125 ASN A C 1
ATOM 958 O O . ASN A 1 125 ? 1.586 -11.252 12.135 1.00 78.44 125 ASN A O 1
ATOM 962 N N . GLN A 1 126 ? 2.461 -9.451 11.101 1.00 64.75 126 GLN A N 1
ATOM 963 C CA . GLN A 1 126 ? 1.226 -8.660 11.045 1.00 64.75 126 GLN A CA 1
ATOM 964 C C . GLN A 1 126 ? 0.258 -9.065 9.933 1.00 64.75 126 GLN A C 1
ATOM 966 O O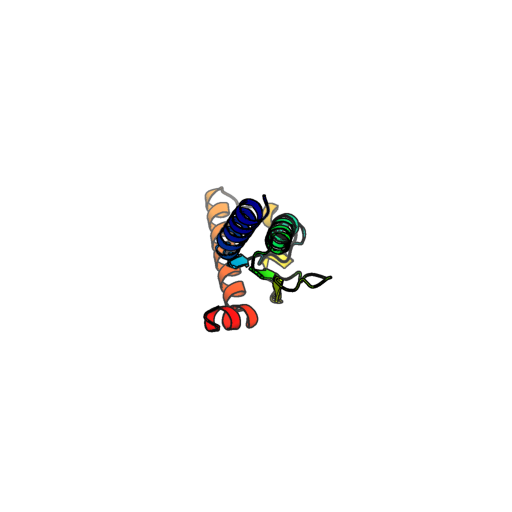 . GLN A 1 126 ? 0.708 -9.649 8.925 1.00 64.75 126 GLN A O 1
#

pLDDT: mean 85.61, std 11.84, range [54.25, 97.81]

Nearest PDB structures (foldseek):
  5d00-assembly1_B  TM=6.509E-01  e=1.091E-01  Bacillus subtilis subsp. subtilis str. 168
  1pn3-assembly1_A  TM=5.760E-01  e=3.586E-01  Amycolatopsis orientalis
  8b63-assembly1_A  TM=5.089E-01  e=2.941E-01  Pseudomonas aeruginosa
  1pnv-assembly1_B  TM=4.924E-01  e=4.373E-01  Amycolatopsis orientalis
  8a0m-assembly1_A  TM=3.727E-01  e=3.873E+00  Haemophilus influenzae

Mean predicted aligned error: 7.98 Å